Protein AF-H0A2Q5-F1 (afdb_monomer)

Nearest PDB structures (foldseek):
  3s61-assembly2_B  TM=6.249E-01  e=3.914E+00  Pseudomonas aeruginosa
  5uvr-assembly1_A  TM=4.263E-01  e=6.435E+00  Pseudomonas aeruginosa
  2vgr-assembly3_C  TM=3.854E-01  e=9.343E+00  Prochlorococcus phage P-SSM2

Radius of gyration: 18.01 Å; Cα contacts (8 Å, |Δi|>4): 219; chains: 1; bou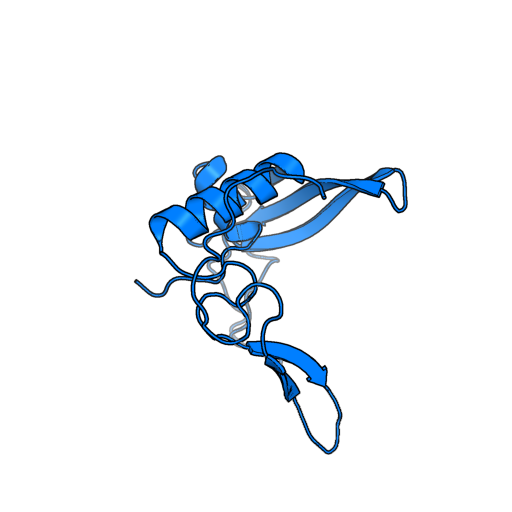nding box: 58×37×43 Å

Sequence (135 aa):
MSGGSPDYETHAREMYGLPDDWMVCIWEALGKPGKPQAIALTGAVVTEVFKSGPRKGEKNWKKRDRSTQMTVSIPKAAHQKWLLEWEQKTGLCHECNGKGEVFKSWDRETGTQMKPCRRCDGTGKAPTTTPGEPA

Structure (mmCIF, N/CA/C/O backbone):
data_AF-H0A2Q5-F1
#
_entry.id   AF-H0A2Q5-F1
#
loop_
_atom_site.group_PDB
_atom_site.id
_atom_site.type_symbol
_atom_site.label_atom_id
_atom_site.label_alt_id
_atom_site.label_comp_id
_atom_site.label_asym_id
_atom_site.label_entity_id
_atom_site.label_seq_id
_atom_site.pdbx_PDB_ins_code
_atom_site.Cartn_x
_atom_site.Cartn_y
_atom_site.Cartn_z
_atom_site.occupancy
_atom_site.B_iso_or_equiv
_atom_site.auth_seq_id
_atom_site.auth_comp_id
_atom_site.auth_asym_id
_atom_site.auth_atom_id
_atom_site.pdbx_PDB_model_num
ATOM 1 N N . MET A 1 1 ? -2.136 -17.822 4.799 1.00 33.47 1 MET A N 1
ATOM 2 C CA . MET A 1 1 ? -2.102 -16.626 3.935 1.00 33.47 1 MET A CA 1
ATOM 3 C C . MET A 1 1 ? -1.852 -15.431 4.830 1.00 33.47 1 MET A C 1
ATOM 5 O O . MET A 1 1 ? -2.737 -15.055 5.587 1.00 33.47 1 MET A O 1
ATOM 9 N N . SER A 1 2 ? -0.627 -14.915 4.837 1.00 31.80 2 SER A N 1
ATOM 10 C CA . SER A 1 2 ? -0.249 -13.721 5.597 1.00 31.80 2 SER A CA 1
ATOM 11 C C . SER A 1 2 ? -0.828 -12.506 4.870 1.00 31.80 2 SER A C 1
ATOM 13 O O . SER A 1 2 ? -0.142 -11.886 4.067 1.00 31.80 2 SER A O 1
ATOM 15 N N . GLY A 1 3 ? -2.131 -12.264 5.037 1.00 42.59 3 GLY A N 1
ATOM 16 C CA . GLY A 1 3 ? -2.847 -11.191 4.350 1.00 42.59 3 GLY A CA 1
ATOM 17 C C . GLY A 1 3 ? -2.286 -9.836 4.765 1.00 42.59 3 GLY A C 1
ATOM 18 O O . GLY A 1 3 ? -2.548 -9.371 5.875 1.00 42.59 3 GLY A O 1
ATOM 19 N N . GLY A 1 4 ? -1.474 -9.239 3.891 1.00 56.75 4 GLY A N 1
ATOM 20 C CA . GLY A 1 4 ? -1.036 -7.855 4.021 1.00 56.75 4 GLY A CA 1
ATOM 21 C C . GLY A 1 4 ? -2.240 -6.917 4.089 1.00 56.75 4 GLY A C 1
ATOM 22 O O . GLY A 1 4 ? -3.336 -7.261 3.648 1.00 56.75 4 GLY A O 1
ATOM 23 N N . SER A 1 5 ? -2.046 -5.743 4.688 1.00 65.19 5 SER A N 1
ATOM 24 C CA . SER A 1 5 ? -3.069 -4.694 4.690 1.00 65.19 5 SER A CA 1
ATOM 25 C C . SER A 1 5 ? -3.488 -4.379 3.251 1.00 65.19 5 SER A C 1
ATOM 27 O O . SER A 1 5 ? -2.603 -4.323 2.396 1.00 65.19 5 SER A O 1
ATOM 29 N N . PRO A 1 6 ? -4.781 -4.150 2.959 1.00 80.88 6 PRO A N 1
ATOM 30 C CA . PRO A 1 6 ? -5.206 -3.768 1.620 1.00 80.88 6 PRO A CA 1
ATOM 31 C C . PRO A 1 6 ? -4.714 -2.347 1.312 1.00 80.88 6 PRO A C 1
ATOM 33 O O . PRO A 1 6 ? -5.366 -1.354 1.625 1.00 80.88 6 PRO A O 1
ATOM 36 N N . ASP A 1 7 ? -3.515 -2.249 0.747 1.00 89.62 7 ASP A N 1
ATOM 37 C CA . ASP A 1 7 ? -2.839 -1.003 0.399 1.00 89.62 7 ASP A CA 1
ATOM 38 C C . ASP A 1 7 ? -2.711 -0.832 -1.123 1.00 89.62 7 ASP A C 1
ATOM 40 O O . ASP A 1 7 ? -3.096 -1.692 -1.920 1.00 89.62 7 ASP A O 1
ATOM 44 N N . TYR A 1 8 ? -2.202 0.323 -1.552 1.00 93.19 8 TYR A N 1
ATOM 45 C CA . TYR A 1 8 ? -2.015 0.600 -2.977 1.00 93.19 8 TYR A CA 1
ATOM 46 C C . TYR A 1 8 ? -0.974 -0.316 -3.632 1.00 93.19 8 TYR A C 1
ATOM 48 O O . TYR A 1 8 ? -1.068 -0.535 -4.835 1.00 93.19 8 TYR A O 1
ATOM 56 N N . GLU A 1 9 ? 0.001 -0.848 -2.886 1.00 94.06 9 GLU A N 1
ATOM 57 C CA . GLU A 1 9 ? 0.988 -1.780 -3.444 1.00 94.06 9 GLU A CA 1
ATOM 58 C C . GLU A 1 9 ? 0.334 -3.127 -3.771 1.00 94.06 9 GLU A C 1
ATOM 60 O O . GLU A 1 9 ? 0.514 -3.653 -4.867 1.00 94.06 9 GLU A O 1
ATOM 65 N N . THR A 1 10 ? -0.488 -3.649 -2.861 1.00 93.19 10 THR A N 1
ATOM 66 C CA . THR A 1 10 ? -1.278 -4.867 -3.074 1.00 93.19 10 THR A CA 1
ATOM 67 C C . THR A 1 10 ? -2.246 -4.676 -4.240 1.00 93.19 10 THR A C 1
ATOM 69 O O . THR A 1 10 ? -2.286 -5.499 -5.152 1.00 93.19 10 THR A O 1
ATOM 72 N N . HIS A 1 11 ? -2.953 -3.541 -4.282 1.00 95.19 11 HIS A N 1
ATOM 73 C CA . HIS A 1 11 ? -3.837 -3.213 -5.400 1.00 95.19 11 HIS A CA 1
ATOM 74 C C . HIS A 1 11 ? -3.078 -3.104 -6.733 1.00 95.19 11 HIS A C 1
ATOM 76 O O . HIS A 1 11 ? -3.574 -3.561 -7.760 1.00 95.19 11 HIS A O 1
ATOM 82 N N . ALA A 1 12 ? -1.866 -2.537 -6.733 1.00 95.00 12 ALA A N 1
ATOM 83 C CA . ALA A 1 12 ? -1.021 -2.467 -7.922 1.00 95.00 12 ALA A CA 1
ATOM 84 C C . ALA A 1 12 ? -0.611 -3.854 -8.415 1.00 95.00 12 ALA A C 1
ATOM 86 O O . ALA A 1 12 ? -0.715 -4.126 -9.612 1.00 95.00 12 ALA A O 1
ATOM 87 N N . ARG A 1 13 ? -0.176 -4.728 -7.500 1.00 94.88 13 ARG A N 1
ATOM 88 C CA . ARG A 1 13 ? 0.205 -6.104 -7.830 1.00 94.88 13 ARG A CA 1
ATOM 89 C C . ARG A 1 13 ? -0.955 -6.859 -8.470 1.00 94.88 13 ARG A C 1
ATOM 91 O O . ARG A 1 13 ? -0.777 -7.426 -9.544 1.00 94.88 13 ARG A O 1
ATOM 98 N N . GLU A 1 14 ? -2.146 -6.777 -7.883 1.00 94.31 14 GLU A N 1
ATOM 99 C CA . GLU A 1 14 ? -3.342 -7.429 -8.426 1.00 94.31 14 GLU A CA 1
ATOM 100 C C . GLU A 1 14 ? -3.792 -6.829 -9.768 1.00 94.31 14 GLU A C 1
ATOM 102 O O . GLU A 1 14 ? -4.028 -7.569 -10.721 1.00 94.31 14 GLU A O 1
ATOM 107 N N . MET A 1 15 ? -3.889 -5.498 -9.873 1.00 94.50 15 MET A N 1
ATOM 108 C CA . MET A 1 15 ? -4.405 -4.825 -11.074 1.00 94.50 15 MET A CA 1
ATOM 109 C C . MET A 1 15 ? -3.504 -5.022 -12.297 1.00 94.50 15 MET A C 1
ATOM 111 O O . MET A 1 15 ? -4.008 -5.161 -13.411 1.00 94.50 15 MET A O 1
ATOM 115 N N . TYR A 1 16 ? -2.185 -4.997 -12.102 1.00 95.06 16 TYR A N 1
ATOM 116 C CA . TYR A 1 16 ? -1.210 -5.032 -13.194 1.00 95.06 16 TYR A CA 1
ATOM 117 C C . TYR A 1 16 ? -0.512 -6.387 -13.350 1.00 95.06 16 TYR A C 1
ATOM 119 O O . TYR A 1 16 ? 0.347 -6.519 -14.219 1.00 95.06 16 TYR A O 1
ATOM 127 N N . GLY A 1 17 ? -0.868 -7.387 -12.535 1.00 94.44 17 GLY A N 1
ATOM 128 C CA . GLY A 1 17 ? -0.246 -8.713 -12.565 1.00 94.44 17 GLY A CA 1
ATOM 129 C C . GLY A 1 17 ? 1.245 -8.673 -12.227 1.00 94.44 17 GLY A C 1
ATOM 130 O O . GLY A 1 17 ? 2.045 -9.343 -12.880 1.00 94.44 17 GLY A O 1
ATOM 131 N N . LEU A 1 18 ? 1.634 -7.836 -11.260 1.00 93.62 18 LEU A N 1
ATOM 132 C CA . LEU A 1 18 ? 3.041 -7.673 -10.884 1.00 93.62 18 LEU A CA 1
ATOM 133 C C . LEU A 1 18 ? 3.504 -8.835 -9.996 1.00 93.62 18 LEU A C 1
ATOM 135 O O . LEU A 1 18 ? 2.680 -9.424 -9.294 1.00 93.62 18 LEU A O 1
ATOM 139 N N . PRO A 1 19 ? 4.814 -9.138 -9.968 1.00 93.00 19 PRO A N 1
ATOM 140 C CA . PRO A 1 19 ? 5.365 -10.133 -9.055 1.00 93.00 19 PRO A CA 1
ATOM 141 C C . PRO A 1 19 ? 5.018 -9.850 -7.587 1.00 93.00 19 PRO A C 1
ATOM 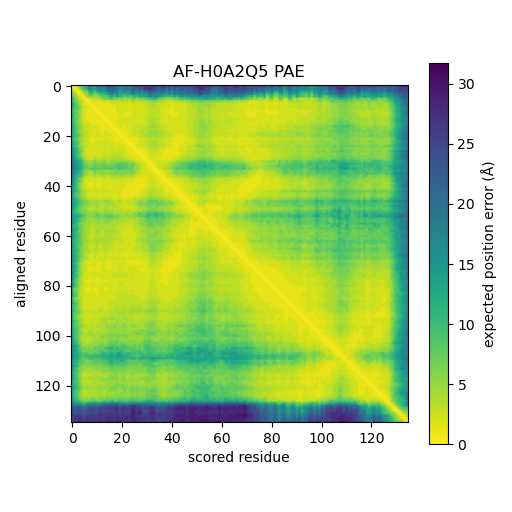143 O O . PRO A 1 19 ? 4.975 -8.695 -7.162 1.00 93.00 19 PRO A O 1
ATOM 146 N N . ASP A 1 20 ? 4.843 -10.905 -6.790 1.00 91.31 20 ASP A N 1
ATOM 147 C CA . ASP A 1 20 ? 4.520 -10.790 -5.359 1.00 91.31 20 ASP A CA 1
ATOM 148 C C . ASP A 1 20 ? 5.603 -10.066 -4.544 1.00 91.31 20 ASP A C 1
ATOM 150 O O . ASP A 1 20 ? 5.303 -9.461 -3.514 1.00 91.31 20 ASP A O 1
ATOM 154 N N . ASP A 1 21 ? 6.856 -10.123 -4.998 1.00 92.75 21 ASP A N 1
ATOM 155 C CA . ASP A 1 21 ? 8.016 -9.459 -4.403 1.00 92.75 21 ASP A CA 1
ATOM 156 C C . ASP A 1 21 ? 8.336 -8.098 -5.044 1.00 92.75 21 ASP A C 1
ATOM 158 O O . ASP A 1 21 ? 9.369 -7.487 -4.734 1.00 92.75 21 ASP A O 1
ATOM 162 N N . TRP A 1 22 ? 7.451 -7.601 -5.915 1.00 95.25 22 TRP A N 1
ATOM 163 C CA . TRP A 1 22 ? 7.504 -6.228 -6.392 1.00 95.25 22 TRP A CA 1
ATOM 164 C C . TRP A 1 22 ? 7.179 -5.281 -5.244 1.00 95.25 22 TRP A C 1
ATOM 166 O O . TRP A 1 22 ? 6.129 -5.380 -4.610 1.00 95.25 22 TRP A O 1
ATOM 176 N N . MET A 1 23 ? 8.087 -4.343 -4.996 1.00 94.31 23 MET A N 1
ATOM 177 C CA . MET A 1 23 ? 7.956 -3.371 -3.920 1.00 94.31 23 MET A CA 1
ATOM 178 C C . MET A 1 23 ? 7.913 -1.961 -4.495 1.00 94.31 23 MET A C 1
ATOM 180 O O . MET A 1 23 ? 8.643 -1.639 -5.441 1.00 94.31 23 MET A O 1
ATOM 184 N N . VAL A 1 24 ? 7.120 -1.089 -3.883 1.00 95.44 24 VAL A N 1
ATOM 185 C CA . VAL A 1 24 ? 7.122 0.339 -4.20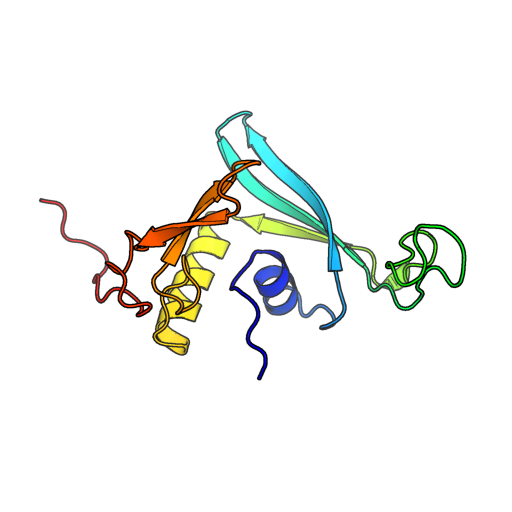6 1.00 95.44 24 VAL A CA 1
ATOM 186 C C . VAL A 1 24 ? 8.329 1.043 -3.576 1.00 95.44 24 VAL A C 1
ATOM 188 O O . VAL A 1 24 ? 8.732 0.760 -2.448 1.00 95.44 24 VAL A O 1
ATOM 191 N N . CYS A 1 25 ? 8.904 2.008 -4.291 1.00 93.81 25 CYS A N 1
ATOM 192 C CA . CYS A 1 25 ? 9.928 2.913 -3.758 1.00 93.81 25 CYS A CA 1
ATOM 193 C C . CYS A 1 25 ? 9.588 4.399 -3.909 1.00 93.81 25 CYS A C 1
ATOM 195 O O . CYS A 1 25 ? 10.168 5.212 -3.192 1.00 93.81 25 CYS A O 1
ATOM 197 N N . ILE A 1 26 ? 8.667 4.771 -4.804 1.00 94.94 26 ILE A N 1
ATOM 198 C CA . ILE A 1 26 ? 8.260 6.167 -5.010 1.00 94.94 26 ILE A CA 1
ATOM 199 C C . ILE A 1 26 ? 6.740 6.242 -5.111 1.00 94.94 26 ILE A C 1
ATOM 201 O O . ILE A 1 26 ? 6.123 5.446 -5.819 1.00 94.94 26 ILE A O 1
ATOM 205 N N . TRP A 1 27 ? 6.171 7.226 -4.419 1.00 95.19 27 TRP A N 1
ATOM 206 C CA . TRP A 1 27 ? 4.751 7.555 -4.435 1.00 95.19 27 TRP A CA 1
ATOM 207 C C . TRP A 1 27 ? 4.575 8.984 -4.927 1.00 95.19 27 TRP A C 1
ATOM 209 O O . TRP A 1 27 ? 5.102 9.918 -4.322 1.00 95.19 27 TRP A O 1
ATOM 219 N N . GLU A 1 28 ? 3.808 9.160 -5.995 1.00 95.75 28 GLU A N 1
ATOM 220 C CA . GLU A 1 28 ? 3.534 10.469 -6.579 1.00 95.75 28 GLU A CA 1
ATOM 221 C C . GLU A 1 28 ? 2.029 10.681 -6.693 1.00 95.75 28 GLU A C 1
ATOM 223 O O . GLU A 1 28 ? 1.305 9.906 -7.315 1.00 95.75 28 GLU A O 1
ATOM 228 N N . ALA A 1 29 ? 1.535 11.750 -6.076 1.00 94.94 29 ALA A N 1
ATOM 229 C CA . ALA A 1 29 ? 0.137 12.126 -6.184 1.00 94.94 29 ALA A CA 1
ATOM 230 C C . ALA A 1 29 ? -0.093 12.837 -7.526 1.00 94.94 29 ALA A C 1
ATOM 232 O O . ALA A 1 29 ? 0.478 13.896 -7.779 1.00 94.94 29 ALA A O 1
ATOM 233 N N . LEU A 1 30 ? -0.943 12.272 -8.381 1.00 94.00 30 LEU A N 1
ATOM 234 C CA . LEU A 1 30 ? -1.271 12.840 -9.685 1.00 94.00 30 LEU A CA 1
ATOM 235 C C . LEU A 1 30 ? -2.572 13.643 -9.615 1.00 94.00 30 LEU A C 1
ATOM 237 O O . LEU A 1 30 ? -3.581 13.187 -9.069 1.00 94.00 30 LEU A O 1
ATOM 241 N N . GLY A 1 31 ? -2.566 14.835 -10.207 1.00 92.88 31 GLY A N 1
ATOM 242 C CA . GLY A 1 31 ? -3.715 15.738 -10.258 1.00 92.88 31 GLY A CA 1
ATOM 243 C C . GLY A 1 31 ? -3.344 17.163 -9.864 1.00 92.88 31 GLY A C 1
ATOM 244 O O . GLY A 1 31 ? -2.185 17.566 -9.933 1.00 92.88 31 GLY A O 1
ATOM 245 N N . LYS A 1 32 ? -4.344 17.947 -9.454 1.00 90.44 32 LYS A N 1
ATOM 246 C CA . LYS A 1 32 ? -4.109 19.319 -8.988 1.00 90.44 32 LYS A CA 1
ATOM 247 C C . LYS A 1 32 ? -3.533 19.300 -7.566 1.00 90.44 32 LYS A C 1
ATOM 249 O O . LYS A 1 32 ? -3.947 18.450 -6.770 1.00 90.44 32 LYS A O 1
ATOM 254 N N . PRO A 1 33 ? -2.664 20.261 -7.202 1.00 88.94 33 PRO A N 1
ATOM 255 C CA . PRO A 1 33 ? -2.235 20.443 -5.819 1.00 88.94 33 PRO A CA 1
ATOM 256 C C . PRO A 1 33 ? -3.436 20.480 -4.862 1.00 88.94 33 PRO A C 1
ATOM 258 O O . PRO A 1 33 ? -4.429 21.161 -5.119 1.00 88.94 33 PRO A O 1
ATOM 261 N N . GLY A 1 34 ? -3.376 19.682 -3.794 1.00 88.69 34 GLY A N 1
ATOM 262 C CA . GLY A 1 34 ? -4.456 19.542 -2.808 1.00 88.69 34 GLY 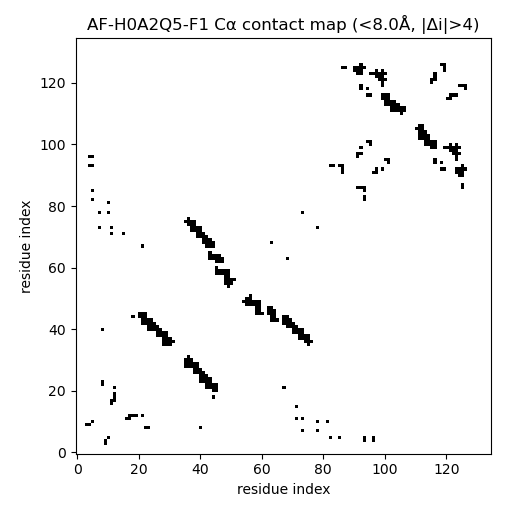A CA 1
ATOM 263 C C . GLY A 1 34 ? -5.673 18.716 -3.254 1.00 88.69 34 GLY A C 1
ATOM 264 O O . GLY A 1 34 ? -6.548 18.447 -2.434 1.00 88.69 34 GLY A O 1
ATOM 265 N N . LYS A 1 35 ? -5.752 18.283 -4.520 1.00 91.00 35 LYS A N 1
ATOM 266 C CA . LYS A 1 35 ? -6.846 17.447 -5.052 1.00 91.00 35 LYS A CA 1
ATOM 267 C C . LYS A 1 35 ? -6.300 16.334 -5.960 1.00 91.00 35 LYS A C 1
ATOM 269 O O . LYS A 1 35 ? -6.552 16.355 -7.170 1.00 91.00 35 LYS A O 1
ATOM 274 N N . PRO A 1 36 ? -5.549 15.368 -5.402 1.00 90.94 36 PRO A N 1
ATOM 275 C CA . PRO A 1 36 ? -5.035 14.255 -6.183 1.00 90.94 36 PRO A CA 1
ATOM 276 C C . PRO A 1 36 ? -6.174 13.338 -6.633 1.00 90.94 36 PRO A C 1
ATOM 278 O O . PRO A 1 36 ? -7.068 12.992 -5.855 1.00 90.94 36 PRO A O 1
ATOM 281 N N . GLN A 1 37 ? -6.138 12.961 -7.906 1.00 95.38 37 GLN A N 1
ATOM 282 C CA . GLN A 1 37 ? -7.124 12.091 -8.551 1.00 95.38 37 GLN A CA 1
ATOM 283 C C . GLN A 1 37 ? -6.595 10.665 -8.723 1.00 95.38 37 GLN A C 1
ATOM 285 O O . GLN A 1 37 ? -7.384 9.723 -8.784 1.00 95.38 37 GLN A O 1
ATOM 290 N N . ALA A 1 38 ? -5.275 10.499 -8.756 1.00 95.50 38 ALA A N 1
ATOM 291 C CA . ALA A 1 38 ? -4.608 9.210 -8.842 1.00 95.50 38 ALA A CA 1
ATOM 292 C C . ALA A 1 38 ? -3.306 9.222 -8.035 1.00 95.50 38 ALA A C 1
ATOM 294 O O . ALA A 1 38 ? -2.809 10.281 -7.642 1.00 95.50 38 ALA A O 1
ATOM 295 N N . ILE A 1 39 ? -2.759 8.036 -7.798 1.00 96.06 39 ILE A N 1
ATOM 296 C CA . ILE A 1 39 ? -1.418 7.845 -7.251 1.00 96.06 39 ILE A CA 1
ATOM 297 C C . ILE A 1 39 ? -0.606 7.069 -8.283 1.00 96.06 39 ILE A C 1
ATOM 299 O O . ILE A 1 39 ? -1.035 6.007 -8.729 1.00 96.06 39 ILE A O 1
ATOM 303 N N . ALA A 1 40 ? 0.548 7.600 -8.673 1.00 97.12 40 ALA A N 1
ATOM 304 C CA . ALA A 1 40 ? 1.574 6.850 -9.373 1.00 97.12 40 ALA A CA 1
ATOM 305 C C . ALA A 1 40 ? 2.501 6.173 -8.360 1.00 97.12 40 ALA A C 1
ATOM 307 O O . ALA A 1 40 ? 2.975 6.801 -7.413 1.00 97.12 40 ALA A O 1
ATOM 308 N N . LEU A 1 41 ? 2.750 4.887 -8.572 1.00 97.19 41 LEU A N 1
ATOM 309 C CA . LEU A 1 41 ? 3.667 4.075 -7.787 1.00 97.19 41 LEU A CA 1
ATOM 310 C C . LEU A 1 41 ? 4.797 3.641 -8.704 1.00 97.19 41 LEU A C 1
ATOM 312 O O . LEU A 1 41 ? 4.547 2.989 -9.716 1.00 97.19 41 LEU A O 1
ATOM 316 N N . THR A 1 42 ? 6.030 3.974 -8.341 1.00 97.00 42 THR A N 1
ATOM 317 C CA . THR A 1 42 ? 7.212 3.411 -8.999 1.00 97.00 42 THR A CA 1
ATOM 318 C C . THR A 1 42 ? 7.848 2.384 -8.087 1.00 97.00 42 THR A C 1
ATOM 320 O O . THR A 1 42 ? 8.103 2.655 -6.912 1.00 97.00 42 THR A O 1
ATOM 323 N N . GLY A 1 43 ? 8.143 1.216 -8.634 1.00 96.62 43 GLY A N 1
ATOM 324 C CA . GLY A 1 43 ? 8.690 0.096 -7.884 1.00 96.62 43 GLY A CA 1
ATOM 325 C C . GLY A 1 43 ? 9.409 -0.897 -8.778 1.00 96.62 43 GLY A C 1
ATOM 326 O O . GLY A 1 43 ? 9.498 -0.703 -9.992 1.00 96.62 43 GLY A O 1
ATOM 327 N N . ALA A 1 44 ? 9.981 -1.917 -8.150 1.00 97.06 44 ALA A N 1
ATOM 328 C CA . ALA A 1 44 ? 10.711 -3.000 -8.798 1.00 97.06 44 ALA A CA 1
ATOM 329 C C . ALA A 1 44 ? 10.855 -4.183 -7.832 1.00 97.06 44 ALA A C 1
ATOM 331 O O . ALA A 1 44 ? 10.683 -4.036 -6.619 1.00 97.06 44 ALA A O 1
ATOM 332 N N . VAL A 1 45 ? 11.275 -5.329 -8.359 1.00 96.50 45 VAL A N 1
ATOM 333 C CA . VAL A 1 45 ? 11.747 -6.457 -7.555 1.00 96.50 45 VAL A CA 1
ATOM 334 C C . VAL A 1 45 ? 13.166 -6.178 -7.051 1.00 96.50 45 VAL A C 1
ATOM 336 O O . VAL A 1 45 ? 14.061 -5.776 -7.805 1.00 96.50 45 VAL A O 1
ATOM 339 N N . VAL A 1 46 ? 13.393 -6.397 -5.752 1.00 94.81 46 VAL A N 1
ATOM 340 C CA . VAL A 1 46 ? 14.708 -6.233 -5.110 1.00 94.81 46 VAL A CA 1
ATOM 341 C C . VAL A 1 46 ? 15.113 -7.529 -4.416 1.00 94.81 46 VAL A C 1
ATOM 343 O O . VAL A 1 46 ? 14.686 -7.819 -3.293 1.00 94.81 46 VAL A O 1
ATOM 346 N N . THR A 1 47 ? 15.972 -8.301 -5.078 1.00 91.81 47 THR A N 1
ATOM 347 C CA . THR A 1 47 ? 16.453 -9.601 -4.587 1.00 91.81 47 THR A CA 1
ATOM 348 C C . THR A 1 47 ? 17.637 -9.463 -3.632 1.00 91.81 47 THR A C 1
ATOM 350 O O . THR A 1 47 ? 17.747 -10.210 -2.662 1.00 91.81 47 THR A O 1
ATOM 353 N N . GLU A 1 48 ? 18.506 -8.475 -3.854 1.00 94.19 48 GLU A N 1
ATOM 354 C CA . GLU A 1 48 ? 19.695 -8.266 -3.032 1.00 94.19 48 GLU A CA 1
ATOM 355 C C . GLU A 1 48 ? 19.439 -7.376 -1.805 1.00 94.19 48 GLU A C 1
ATOM 357 O O . GLU A 1 48 ? 18.718 -6.374 -1.845 1.00 94.19 48 GLU A O 1
ATOM 362 N N . VAL A 1 49 ? 20.124 -7.705 -0.710 1.00 96.12 49 VAL A N 1
ATOM 363 C CA . VAL A 1 49 ? 20.208 -6.893 0.511 1.00 96.12 49 VAL A CA 1
ATOM 364 C C . VAL A 1 49 ? 21.639 -6.412 0.734 1.00 96.12 49 VAL A C 1
ATOM 366 O O . VAL A 1 49 ? 22.598 -6.987 0.211 1.00 96.12 49 VAL A O 1
ATOM 369 N N . PHE A 1 50 ? 21.818 -5.361 1.529 1.00 94.50 50 PHE A N 1
ATOM 370 C CA . PHE A 1 50 ? 23.153 -4.974 1.982 1.00 94.50 50 PHE A CA 1
ATOM 371 C C . PHE A 1 50 ? 23.755 -6.092 2.844 1.00 94.50 50 PHE A C 1
ATOM 373 O O . PHE A 1 50 ? 23.174 -6.503 3.849 1.00 94.50 50 PHE A O 1
ATOM 380 N N . LYS A 1 51 ? 24.932 -6.593 2.455 1.00 95.12 51 LYS A N 1
ATOM 381 C CA . LYS A 1 51 ? 25.604 -7.715 3.139 1.00 95.12 51 LYS A CA 1
ATOM 382 C C . LYS A 1 51 ? 26.418 -7.276 4.365 1.00 95.12 51 L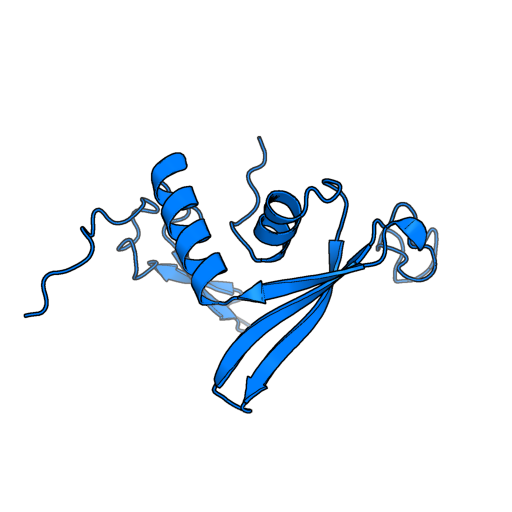YS A C 1
ATOM 384 O O . LYS A 1 51 ? 26.713 -8.094 5.236 1.00 95.12 51 LYS A O 1
ATOM 389 N N . SER A 1 52 ? 26.762 -5.993 4.452 1.00 95.19 52 SER A N 1
ATOM 390 C CA . SER A 1 52 ? 27.591 -5.404 5.508 1.00 95.19 52 SER A CA 1
ATOM 391 C C . SER A 1 52 ? 27.231 -3.932 5.757 1.00 95.19 52 SER A C 1
ATOM 393 O O . SER A 1 52 ? 26.479 -3.327 4.991 1.00 95.19 52 SER A O 1
ATOM 395 N N . GLY A 1 53 ? 27.776 -3.364 6.837 1.00 95.31 53 GLY A N 1
ATOM 396 C CA . GLY A 1 53 ? 27.564 -1.971 7.241 1.00 95.31 53 GLY A CA 1
ATOM 397 C C . GLY A 1 53 ? 26.289 -1.739 8.067 1.00 95.31 53 GLY A C 1
ATOM 398 O O . GLY A 1 53 ? 25.565 -2.690 8.361 1.00 95.31 53 GLY A O 1
ATOM 399 N N . PRO A 1 54 ? 25.993 -0.477 8.436 1.00 95.62 54 PRO A N 1
ATOM 400 C CA . PRO A 1 54 ? 24.863 -0.132 9.308 1.00 95.62 54 PRO A CA 1
ATOM 401 C C . PRO A 1 54 ? 23.488 -0.538 8.763 1.00 95.62 54 PRO A C 1
ATOM 403 O O . PRO A 1 54 ? 22.560 -0.735 9.532 1.00 95.62 54 PRO A O 1
ATOM 406 N N . ARG A 1 55 ? 23.372 -0.688 7.438 1.00 95.31 55 ARG A N 1
ATOM 407 C CA . ARG A 1 55 ? 22.135 -1.053 6.730 1.00 95.31 55 ARG A CA 1
ATOM 408 C C . ARG A 1 55 ? 22.035 -2.547 6.412 1.00 95.31 55 ARG A C 1
ATOM 410 O O . ARG A 1 55 ? 21.265 -2.945 5.541 1.00 95.31 55 ARG A O 1
ATOM 417 N N . LYS A 1 56 ? 22.882 -3.383 7.024 1.00 96.19 56 LYS A N 1
ATOM 418 C CA . LYS A 1 56 ? 22.936 -4.822 6.741 1.00 96.19 56 LYS A CA 1
ATOM 419 C C . LYS A 1 56 ? 21.548 -5.453 6.904 1.00 96.19 56 LYS A C 1
ATOM 421 O O . LYS A 1 56 ? 20.894 -5.264 7.920 1.00 96.19 56 LYS A O 1
ATOM 426 N N . GLY A 1 57 ? 21.136 -6.234 5.908 1.00 94.56 57 GLY A N 1
ATOM 427 C CA . GLY A 1 57 ? 19.819 -6.876 5.857 1.00 94.56 57 GLY A CA 1
ATOM 428 C C . GLY A 1 57 ? 18.724 -6.032 5.198 1.00 94.56 57 GLY A C 1
ATOM 429 O O . GLY A 1 57 ? 17.717 -6.592 4.775 1.00 94.56 57 GLY A O 1
ATOM 430 N N . GLU A 1 58 ? 18.920 -4.722 5.017 1.00 93.69 58 GLU A N 1
ATOM 431 C CA . GLU A 1 58 ? 17.978 -3.893 4.261 1.00 93.69 58 GLU A CA 1
ATOM 432 C C . GLU A 1 58 ? 18.075 -4.153 2.753 1.00 93.69 58 GLU A C 1
ATOM 434 O O . GLU A 1 58 ? 19.148 -4.445 2.213 1.00 93.69 58 GLU A O 1
ATOM 439 N N . LYS A 1 59 ? 16.951 -3.972 2.052 1.00 94.38 59 LYS A N 1
ATOM 440 C CA . LYS A 1 59 ? 16.862 -4.066 0.589 1.00 94.38 59 LYS A CA 1
ATOM 441 C C . LYS A 1 59 ? 17.814 -3.082 -0.095 1.00 94.38 59 LYS A C 1
ATOM 443 O O . LYS A 1 59 ? 17.820 -1.880 0.188 1.00 94.38 59 LYS A O 1
ATOM 448 N N . ASN A 1 60 ? 18.593 -3.583 -1.050 1.00 94.94 60 ASN A N 1
ATOM 449 C CA . ASN A 1 60 ? 19.535 -2.777 -1.815 1.00 94.94 60 ASN A CA 1
ATOM 450 C C . ASN A 1 60 ? 18.924 -2.330 -3.151 1.00 94.94 60 ASN A C 1
ATOM 452 O O . ASN A 1 60 ? 19.152 -2.930 -4.198 1.00 94.94 60 ASN A O 1
ATOM 456 N N . TRP A 1 61 ? 18.202 -1.210 -3.133 1.00 93.50 61 TRP A N 1
ATOM 457 C CA . TRP A 1 61 ? 17.544 -0.625 -4.313 1.00 93.50 61 TRP A CA 1
ATOM 458 C C . TRP A 1 61 ? 18.481 -0.247 -5.473 1.00 93.50 61 TRP A C 1
ATOM 460 O O . TRP A 1 61 ? 18.030 -0.077 -6.611 1.00 93.50 61 TRP A O 1
ATOM 470 N N . LYS A 1 62 ? 19.796 -0.138 -5.225 1.00 91.69 62 LYS A N 1
ATOM 471 C CA . LYS A 1 62 ? 20.796 0.043 -6.294 1.00 91.69 62 LYS A CA 1
ATOM 472 C C . LYS A 1 62 ? 20.980 -1.227 -7.135 1.00 91.69 62 LYS A C 1
ATOM 474 O O . LYS A 1 62 ? 21.432 -1.128 -8.272 1.00 91.69 62 LYS A O 1
ATOM 479 N N . LYS A 1 63 ? 20.633 -2.391 -6.578 1.00 93.69 63 LYS A N 1
ATOM 480 C CA . LYS A 1 63 ? 20.723 -3.734 -7.171 1.00 93.69 63 LYS A CA 1
ATOM 481 C C . LYS A 1 63 ? 19.348 -4.324 -7.513 1.00 93.69 63 LYS A C 1
ATOM 483 O O . LYS A 1 63 ? 19.213 -5.532 -7.644 1.00 93.69 63 LYS A O 1
ATOM 488 N N . ARG A 1 64 ? 18.324 -3.475 -7.644 1.00 95.19 64 ARG A N 1
ATOM 489 C CA . ARG A 1 64 ? 16.995 -3.894 -8.108 1.00 95.19 64 ARG A CA 1
ATOM 490 C C . ARG A 1 64 ? 17.056 -4.484 -9.517 1.00 95.19 64 ARG A C 1
ATOM 492 O O . ARG A 1 64 ? 17.893 -4.061 -10.323 1.00 95.19 64 ARG A O 1
ATOM 499 N N . ASP A 1 65 ? 16.118 -5.367 -9.828 1.00 94.62 65 ASP A N 1
ATOM 500 C CA . ASP A 1 65 ? 15.926 -5.841 -11.191 1.00 94.62 65 ASP A CA 1
ATOM 501 C C . ASP A 1 65 ? 15.279 -4.734 -12.035 1.00 94.62 65 ASP A C 1
ATOM 503 O O . ASP A 1 65 ? 14.106 -4.393 -11.873 1.00 94.62 65 ASP A O 1
ATOM 507 N N . ARG A 1 66 ? 16.064 -4.156 -12.950 1.00 93.00 66 ARG A N 1
ATOM 508 C CA . ARG A 1 66 ? 15.608 -3.068 -13.824 1.00 93.00 66 ARG A CA 1
ATOM 509 C C . ARG A 1 66 ? 14.550 -3.509 -14.832 1.00 93.00 66 ARG A C 1
ATOM 511 O O . ARG A 1 66 ? 13.805 -2.649 -15.283 1.00 93.00 66 ARG A O 1
ATOM 518 N N . SER A 1 67 ? 14.473 -4.795 -15.175 1.00 93.69 67 SER A N 1
ATOM 519 C CA . SER A 1 67 ? 13.447 -5.313 -16.091 1.00 93.69 67 SER A CA 1
ATOM 520 C C . SER A 1 67 ? 12.051 -5.308 -15.462 1.00 93.69 67 SER A C 1
ATOM 522 O O . SER A 1 67 ? 11.056 -5.160 -16.161 1.00 93.69 67 SER A O 1
ATOM 524 N N . THR A 1 68 ? 11.991 -5.378 -14.130 1.00 94.06 68 THR A N 1
ATOM 525 C CA . THR A 1 68 ? 10.749 -5.300 -13.341 1.00 94.06 68 THR A CA 1
ATOM 526 C C . THR A 1 68 ? 10.432 -3.883 -12.859 1.00 94.06 68 THR A C 1
ATOM 528 O O . THR A 1 68 ? 9.432 -3.664 -12.170 1.00 94.06 68 THR A O 1
ATOM 531 N N . GLN A 1 69 ? 11.297 -2.908 -13.170 1.00 95.25 69 GLN A N 1
ATOM 532 C CA . GLN A 1 69 ? 11.068 -1.532 -12.765 1.00 95.25 69 GLN A CA 1
ATOM 533 C C . GLN A 1 69 ? 9.952 -0.927 -13.608 1.00 95.25 69 GLN A C 1
ATOM 535 O O . GLN A 1 69 ? 10.073 -0.813 -14.826 1.00 95.25 69 GLN A O 1
ATOM 540 N N . MET A 1 70 ? 8.906 -0.453 -12.943 1.00 96.00 70 MET A N 1
ATOM 541 C CA . MET A 1 70 ? 7.783 0.175 -13.619 1.00 96.00 70 MET A CA 1
ATOM 542 C C . MET A 1 70 ? 7.103 1.222 -12.755 1.00 96.00 70 MET A C 1
ATOM 544 O O . MET A 1 70 ? 7.161 1.174 -11.524 1.00 96.00 70 MET A O 1
ATOM 548 N N . THR A 1 71 ? 6.439 2.146 -13.440 1.00 97.50 71 THR A N 1
ATOM 549 C CA . THR A 1 71 ? 5.548 3.132 -12.842 1.00 97.50 71 THR A CA 1
ATOM 550 C C . THR A 1 71 ? 4.126 2.800 -13.263 1.00 97.50 71 THR A C 1
ATOM 552 O O . THR A 1 71 ? 3.823 2.770 -14.455 1.00 97.50 71 THR A O 1
ATOM 555 N N . VAL A 1 72 ? 3.258 2.546 -12.290 1.00 96.81 72 VAL A N 1
ATOM 556 C CA . VAL A 1 72 ? 1.832 2.271 -12.505 1.00 96.81 72 VAL A CA 1
ATOM 557 C C . VAL A 1 72 ? 0.994 3.363 -11.861 1.00 96.81 72 VAL A C 1
ATOM 559 O O . VAL A 1 72 ? 1.416 3.956 -10.872 1.00 96.81 72 VAL A O 1
ATOM 562 N N . SER A 1 73 ? -0.183 3.652 -12.415 1.00 97.12 73 SER A N 1
ATOM 563 C CA . SER A 1 73 ? -1.053 4.718 -11.914 1.00 97.12 73 SER A CA 1
ATOM 564 C C . SER A 1 73 ? -2.413 4.178 -11.512 1.00 97.12 73 SER A C 1
ATOM 566 O O . SER A 1 73 ? -3.143 3.647 -12.339 1.00 97.12 73 SER A O 1
ATOM 568 N N . ILE A 1 74 ? -2.780 4.375 -10.250 1.00 97.19 74 ILE A N 1
ATOM 569 C CA . ILE A 1 74 ? -4.053 3.924 -9.703 1.00 97.19 74 ILE A CA 1
ATOM 570 C C . ILE A 1 74 ? -4.953 5.140 -9.464 1.00 97.19 74 ILE A C 1
ATOM 572 O O . ILE A 1 74 ? -4.656 5.962 -8.587 1.00 97.19 74 ILE A O 1
ATOM 576 N N . PRO A 1 75 ? -6.083 5.265 -10.186 1.00 96.81 75 PRO A N 1
ATOM 577 C CA . PRO A 1 75 ? -7.104 6.252 -9.866 1.00 96.81 75 PRO A CA 1
ATOM 578 C C . PRO A 1 75 ? -7.632 6.045 -8.446 1.00 96.81 75 PRO A C 1
ATOM 580 O O . PRO A 1 75 ? -7.953 4.924 -8.046 1.00 96.81 75 PRO A O 1
ATOM 583 N N . LYS A 1 76 ? -7.809 7.132 -7.690 1.00 93.31 76 LYS A N 1
ATOM 584 C CA . LYS A 1 76 ? -8.310 7.068 -6.309 1.00 93.31 76 LYS A CA 1
ATOM 585 C C . LYS A 1 76 ? -9.669 6.364 -6.236 1.00 93.31 76 LYS A C 1
ATOM 587 O O . LYS A 1 76 ? -9.887 5.552 -5.345 1.00 93.31 76 LYS A O 1
ATOM 592 N N . ALA A 1 77 ? -10.554 6.630 -7.198 1.00 94.62 77 ALA A N 1
ATOM 593 C CA . ALA A 1 77 ? -11.862 5.979 -7.286 1.00 94.62 77 ALA A CA 1
ATOM 594 C C . ALA A 1 77 ? -11.756 4.461 -7.519 1.00 94.62 77 ALA A C 1
ATOM 596 O O . ALA A 1 77 ? -12.498 3.700 -6.904 1.00 94.62 77 ALA A O 1
ATOM 597 N N . ALA A 1 78 ? -10.804 4.018 -8.349 1.00 95.38 78 ALA A N 1
ATOM 598 C CA . ALA A 1 78 ? -10.565 2.596 -8.585 1.00 95.38 78 ALA A CA 1
ATOM 599 C C . ALA A 1 78 ? -10.065 1.904 -7.311 1.00 95.38 78 ALA A C 1
ATOM 601 O O . ALA A 1 78 ? -10.568 0.845 -6.956 1.00 95.38 78 ALA A O 1
ATOM 602 N N . HIS A 1 79 ? -9.143 2.536 -6.575 1.00 95.31 79 HIS A N 1
ATOM 603 C CA . HIS A 1 79 ? -8.682 1.989 -5.300 1.00 95.31 79 HIS A CA 1
ATOM 604 C C . HIS A 1 79 ? -9.798 1.902 -4.259 1.00 95.31 79 HIS A C 1
ATOM 606 O O . HIS A 1 79 ? -9.915 0.887 -3.589 1.00 95.31 79 HIS A O 1
ATOM 612 N N . GLN A 1 80 ? -10.663 2.913 -4.154 1.00 93.06 80 GLN A N 1
ATOM 613 C CA . GLN A 1 80 ? -11.816 2.845 -3.251 1.00 93.06 80 GLN A CA 1
ATOM 614 C C . GLN A 1 80 ? -12.764 1.696 -3.613 1.00 93.06 80 GLN A C 1
ATOM 616 O O . GLN A 1 80 ? -13.203 0.972 -2.727 1.00 93.06 80 GLN A O 1
ATOM 621 N N . LYS A 1 81 ? -13.038 1.484 -4.905 1.00 94.81 81 LYS A N 1
ATOM 622 C CA . LYS A 1 81 ? -13.849 0.349 -5.369 1.00 94.81 81 LYS A CA 1
ATOM 623 C C . LYS A 1 81 ? -13.210 -0.992 -4.998 1.00 94.81 81 LYS A C 1
ATOM 625 O O . LYS A 1 81 ? -13.891 -1.843 -4.439 1.00 94.81 81 LYS A O 1
ATOM 630 N N . TRP A 1 82 ? -11.908 -1.135 -5.235 1.00 95.44 82 TRP A N 1
ATOM 631 C CA . TRP A 1 82 ? -11.154 -2.335 -4.869 1.00 95.44 82 TRP A CA 1
ATOM 632 C C . TRP A 1 82 ? -11.166 -2.603 -3.358 1.00 95.44 82 TRP A C 1
ATOM 634 O O . TRP A 1 82 ? -11.370 -3.739 -2.944 1.00 95.44 82 TRP A O 1
ATOM 644 N N . LEU A 1 83 ? -11.034 -1.567 -2.519 1.00 93.75 83 LEU A N 1
ATOM 645 C CA . LEU A 1 83 ? -11.133 -1.714 -1.062 1.00 93.75 83 LEU A CA 1
ATOM 646 C C . LEU A 1 83 ? -12.500 -2.267 -0.645 1.00 93.75 83 LEU A C 1
ATOM 648 O O . LEU A 1 83 ? -12.563 -3.168 0.185 1.00 93.75 83 LEU A O 1
ATOM 652 N N . LEU A 1 84 ? -13.589 -1.774 -1.240 1.00 92.38 84 LEU A N 1
ATOM 653 C CA . LEU A 1 84 ? -14.939 -2.272 -0.956 1.00 92.38 84 LEU A CA 1
ATOM 654 C C . LEU A 1 84 ? -15.121 -3.728 -1.412 1.00 92.38 84 LEU A C 1
ATOM 656 O O . LEU A 1 84 ? -15.715 -4.527 -0.693 1.00 92.38 84 LEU A O 1
ATOM 660 N N . GLU A 1 85 ? -14.589 -4.094 -2.578 1.00 92.06 85 GLU A N 1
ATOM 661 C CA . GLU A 1 85 ? -14.600 -5.482 -3.066 1.00 92.06 85 GLU A CA 1
ATOM 662 C C . GLU A 1 85 ? -13.784 -6.406 -2.147 1.00 92.06 85 GLU A C 1
ATOM 664 O O . GLU A 1 85 ? -14.207 -7.522 -1.836 1.00 92.06 85 GLU 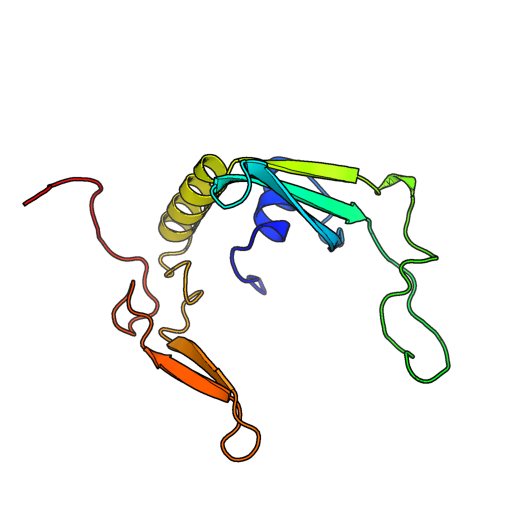A O 1
ATOM 669 N N . TRP A 1 86 ? -12.646 -5.926 -1.643 1.00 92.56 86 TRP A N 1
ATOM 670 C CA . TRP A 1 86 ? -11.836 -6.634 -0.657 1.00 92.56 86 TRP A CA 1
ATOM 671 C C . TRP A 1 86 ? -12.585 -6.830 0.669 1.00 92.56 86 TRP A C 1
ATOM 673 O O . TRP A 1 86 ? -12.556 -7.931 1.227 1.00 92.56 86 TRP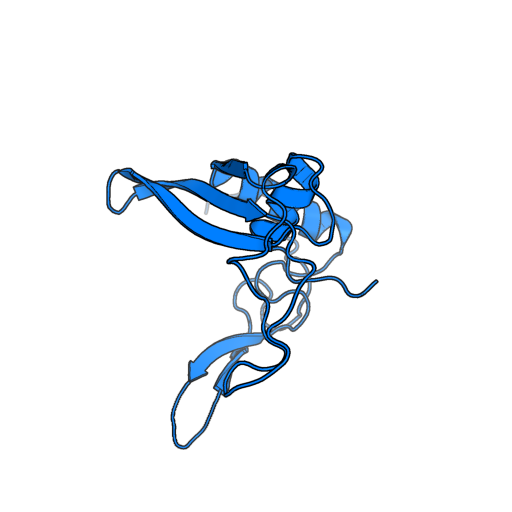 A O 1
ATOM 683 N N . GLU A 1 87 ? -13.304 -5.812 1.158 1.00 93.19 87 GLU A N 1
ATOM 684 C CA . GLU A 1 87 ? -14.142 -5.928 2.363 1.00 93.19 87 GLU A CA 1
ATOM 685 C C . GLU A 1 87 ? -15.233 -6.984 2.175 1.00 93.19 87 GLU A C 1
ATOM 687 O O . GLU A 1 87 ? -15.442 -7.815 3.055 1.00 93.19 87 GLU A O 1
ATOM 692 N N . GLN A 1 88 ? -15.893 -7.001 1.013 1.00 92.00 88 GLN A N 1
ATOM 693 C CA . GLN A 1 88 ? -16.912 -8.005 0.694 1.00 92.00 88 GLN A CA 1
ATOM 694 C C . GLN A 1 88 ? -16.328 -9.422 0.652 1.00 92.00 88 GLN A C 1
ATOM 696 O O . GLN A 1 88 ? -16.939 -10.359 1.162 1.00 92.00 88 GLN A O 1
ATOM 701 N N . LYS A 1 89 ? -15.133 -9.583 0.074 1.00 91.06 89 LYS A N 1
ATOM 702 C CA . LYS A 1 89 ? -14.456 -10.880 -0.045 1.00 91.06 89 LYS A CA 1
ATOM 703 C C . LYS A 1 89 ? -13.973 -11.420 1.301 1.00 91.06 89 LYS A C 1
ATOM 705 O O . LYS A 1 89 ? -14.007 -12.628 1.522 1.00 91.06 89 LYS A O 1
ATOM 710 N N . THR A 1 90 ? -13.465 -10.550 2.169 1.00 91.50 90 THR A N 1
ATOM 711 C CA . THR A 1 90 ? -12.809 -10.954 3.424 1.00 91.50 90 THR A CA 1
ATOM 712 C C . THR A 1 90 ? -13.720 -10.864 4.645 1.00 91.50 90 THR A C 1
ATOM 714 O O . THR A 1 90 ? -13.452 -11.513 5.654 1.00 91.50 90 THR A O 1
ATOM 717 N N . GLY A 1 91 ? -14.778 -10.054 4.580 1.00 92.25 91 GLY A N 1
ATOM 718 C CA . GLY A 1 91 ? -15.605 -9.691 5.730 1.00 92.25 91 GLY A CA 1
ATOM 719 C C . GLY A 1 91 ? -14.897 -8.781 6.743 1.00 92.25 91 GLY A C 1
ATOM 720 O O . GLY A 1 91 ? -15.446 -8.513 7.815 1.00 92.25 91 GLY A O 1
ATOM 721 N N . LEU A 1 92 ? -13.685 -8.307 6.439 1.00 93.81 92 LEU A N 1
ATOM 722 C CA . LEU A 1 92 ? -12.875 -7.468 7.320 1.00 93.81 92 LEU A CA 1
ATOM 723 C C . LEU A 1 92 ? -13.004 -5.995 6.932 1.00 93.81 92 LEU A C 1
ATOM 725 O O . LEU A 1 92 ? -13.193 -5.664 5.768 1.00 93.81 92 LEU A O 1
ATOM 729 N N . CYS A 1 93 ? -12.873 -5.101 7.909 1.00 93.44 93 CYS A N 1
ATOM 730 C CA . CYS A 1 93 ? -12.798 -3.662 7.666 1.00 93.44 93 CYS A CA 1
ATOM 731 C C . CYS A 1 93 ? -11.464 -3.323 6.996 1.00 93.44 93 CYS A C 1
ATOM 733 O O . CYS A 1 93 ? -10.409 -3.636 7.556 1.00 93.44 93 CYS A O 1
ATOM 735 N N . HIS A 1 94 ? -11.491 -2.647 5.845 1.00 92.75 94 HIS A N 1
ATOM 736 C CA . HIS A 1 94 ? -10.265 -2.309 5.113 1.00 92.75 94 HIS A CA 1
ATOM 737 C C . HIS A 1 94 ? -9.420 -1.244 5.823 1.00 92.75 94 HIS A C 1
ATOM 739 O O . HIS A 1 94 ? -8.210 -1.194 5.634 1.00 92.75 94 HIS A O 1
ATOM 745 N N . GLU A 1 95 ? -10.030 -0.400 6.661 1.00 91.25 95 GLU A N 1
ATOM 746 C CA . GLU A 1 95 ? -9.327 0.695 7.342 1.00 91.25 95 GLU A CA 1
ATOM 747 C C . GLU A 1 95 ? -8.441 0.197 8.494 1.00 91.25 95 GLU A C 1
ATOM 749 O O . GLU A 1 95 ? -7.337 0.700 8.693 1.00 91.25 95 GLU A O 1
ATOM 754 N N . CYS A 1 96 ? -8.903 -0.801 9.254 1.00 92.25 96 CYS A N 1
ATOM 755 C CA . CYS A 1 96 ? -8.137 -1.401 10.354 1.00 92.25 96 CYS A CA 1
ATOM 756 C C . CYS A 1 96 ? -7.608 -2.803 10.033 1.00 92.25 96 CYS A C 1
ATOM 758 O O . CYS A 1 96 ? -6.983 -3.431 10.890 1.00 92.25 96 CYS A O 1
ATOM 760 N N . ASN A 1 97 ? -7.873 -3.305 8.825 1.00 90.50 97 ASN A N 1
ATOM 761 C CA . ASN A 1 97 ? -7.514 -4.644 8.370 1.00 90.50 97 ASN A CA 1
ATOM 762 C C . ASN A 1 97 ? -7.916 -5.739 9.378 1.00 90.50 97 ASN A C 1
ATOM 764 O O . ASN A 1 97 ? -7.095 -6.556 9.794 1.00 90.50 97 ASN A O 1
ATOM 768 N N . GLY A 1 98 ? -9.156 -5.698 9.870 1.00 92.38 98 GLY A N 1
ATOM 769 C CA . GLY A 1 98 ? -9.644 -6.691 10.833 1.00 92.38 98 GLY A CA 1
ATOM 770 C C . GLY A 1 98 ? -9.290 -6.444 12.302 1.00 92.38 98 GLY A C 1
ATOM 771 O O . GLY A 1 98 ? -9.849 -7.108 13.168 1.00 92.38 98 GLY A O 1
ATOM 772 N N . LYS A 1 99 ? -8.398 -5.497 12.621 1.00 92.44 99 LYS A N 1
ATOM 773 C CA . LYS A 1 99 ? -7.883 -5.323 13.995 1.00 92.44 99 LYS A CA 1
ATOM 774 C C . LYS A 1 99 ? -8.841 -4.613 14.946 1.00 92.44 99 LYS A C 1
ATOM 776 O O . LYS A 1 99 ? -8.660 -4.679 16.152 1.00 92.44 99 LYS A O 1
ATOM 781 N N . GLY A 1 100 ? -9.807 -3.867 14.415 1.00 93.62 100 GLY A N 1
ATOM 782 C CA . GLY A 1 100 ? -10.705 -3.033 15.220 1.00 93.62 100 GLY A CA 1
ATOM 783 C C . GLY A 1 100 ? -10.069 -1.739 15.741 1.00 93.62 100 GLY A C 1
ATOM 784 O O . GLY A 1 100 ? -10.776 -0.846 16.188 1.00 93.62 100 GLY A O 1
ATOM 785 N N . GLU A 1 101 ? -8.762 -1.550 15.602 1.00 94.56 101 GLU A N 1
ATOM 786 C CA . GLU A 1 101 ? -8.056 -0.354 16.061 1.00 94.56 101 GLU A CA 1
ATOM 787 C C . GLU A 1 101 ? -7.204 0.272 14.954 1.00 94.56 101 GLU A C 1
ATOM 789 O O . GLU A 1 101 ? -6.725 -0.403 14.043 1.00 94.56 101 GLU A O 1
ATOM 794 N N . VAL A 1 102 ? -7.032 1.590 15.025 1.00 93.81 102 VAL A N 1
ATOM 795 C CA . VAL A 1 102 ? -6.204 2.379 14.110 1.00 93.81 102 VAL A CA 1
ATOM 796 C C . VAL A 1 102 ? -5.231 3.237 14.904 1.00 93.81 102 VAL A C 1
ATOM 798 O O . VAL A 1 102 ? -5.488 3.602 16.054 1.00 93.81 102 VAL A O 1
ATOM 801 N N . PHE A 1 103 ? -4.115 3.590 14.274 1.00 93.19 103 PHE A N 1
ATOM 802 C CA . PHE A 1 103 ? -3.145 4.505 14.858 1.00 93.19 103 PHE A CA 1
ATOM 803 C C . PHE A 1 103 ? -3.812 5.840 15.220 1.00 93.19 103 PHE A C 1
ATOM 805 O O . PHE A 1 103 ? -4.505 6.458 14.404 1.00 93.19 103 PHE A O 1
ATOM 812 N N . LYS A 1 104 ? -3.620 6.285 16.462 1.00 93.62 104 LYS A N 1
ATOM 813 C CA . LYS A 1 104 ? -4.068 7.601 16.926 1.00 93.62 104 LYS A CA 1
ATOM 814 C C . LYS A 1 104 ? -2.915 8.589 16.891 1.00 93.62 104 LYS A C 1
ATOM 816 O O . LYS A 1 104 ? -3.046 9.657 16.299 1.00 93.62 104 LYS A O 1
ATOM 821 N N . SER A 1 105 ? -1.827 8.238 17.559 1.00 94.19 105 SER A N 1
ATOM 822 C CA . SER A 1 105 ? -0.665 9.094 17.749 1.00 94.19 105 SER A CA 1
ATOM 823 C C . SER A 1 105 ? 0.519 8.260 18.212 1.00 94.19 105 SER A C 1
ATOM 825 O O . SER A 1 105 ? 0.362 7.142 18.700 1.00 94.19 105 SER A O 1
ATOM 827 N N . TRP A 1 106 ? 1.707 8.829 18.082 1.00 96.50 106 TRP A N 1
ATOM 828 C CA . TRP A 1 106 ? 2.912 8.303 18.696 1.00 96.50 106 TRP A CA 1
ATOM 829 C C . TRP A 1 106 ? 3.522 9.407 19.539 1.00 96.50 106 TRP A C 1
ATOM 831 O O . TRP A 1 106 ? 3.590 10.555 19.098 1.00 96.50 106 TRP A O 1
ATOM 841 N N . ASP A 1 107 ? 3.944 9.049 20.737 1.00 94.69 107 ASP A N 1
ATOM 842 C CA . ASP A 1 107 ? 4.658 9.930 21.641 1.00 94.69 107 ASP A CA 1
ATOM 843 C C . ASP A 1 107 ? 5.896 9.204 22.185 1.00 94.69 107 ASP A C 1
ATOM 845 O O . ASP A 1 107 ? 5.929 7.974 22.267 1.00 94.69 107 ASP A O 1
ATOM 849 N N . ARG A 1 108 ? 6.938 9.966 22.530 1.00 94.62 108 ARG A N 1
ATOM 850 C CA . ARG A 1 108 ? 8.219 9.398 22.961 1.00 94.62 108 ARG A CA 1
ATOM 851 C C . ARG A 1 108 ? 8.106 8.670 24.301 1.00 94.62 108 ARG A C 1
ATOM 853 O O . ARG A 1 108 ? 8.821 7.692 24.501 1.00 94.62 108 ARG A O 1
ATOM 860 N N . GLU A 1 109 ? 7.268 9.159 25.211 1.00 95.12 109 GLU A N 1
ATOM 861 C CA . GLU A 1 109 ? 7.139 8.619 26.568 1.00 95.12 109 GLU A CA 1
ATOM 862 C C . GLU A 1 109 ? 6.157 7.450 26.604 1.00 95.12 109 GLU A C 1
ATOM 864 O O . GLU A 1 109 ? 6.443 6.400 27.175 1.00 95.12 109 GLU A O 1
ATOM 869 N N . THR A 1 110 ? 5.004 7.631 25.963 1.00 90.88 110 THR A N 1
ATOM 870 C CA . THR A 1 110 ? 3.883 6.680 26.010 1.00 90.88 110 THR A CA 1
ATOM 871 C C . THR A 1 110 ? 3.872 5.683 24.850 1.00 90.88 110 THR A C 1
ATOM 873 O O . THR A 1 110 ? 3.143 4.693 24.893 1.00 90.88 110 THR A O 1
ATOM 876 N N . GLY A 1 111 ? 4.698 5.904 23.827 1.00 93.38 111 GLY A N 1
ATOM 877 C CA . GLY A 1 111 ? 4.806 5.041 22.658 1.00 93.38 111 GLY A CA 1
ATOM 878 C C . GLY A 1 111 ? 3.629 5.177 21.690 1.00 93.38 111 GLY A C 1
ATOM 879 O O . GLY A 1 111 ? 3.013 6.235 21.543 1.00 93.38 111 GLY A O 1
ATOM 880 N N . THR A 1 112 ? 3.340 4.091 20.972 1.00 94.44 112 THR A N 1
ATOM 881 C CA . THR A 1 112 ? 2.248 4.036 19.993 1.00 94.44 112 THR A CA 1
ATOM 882 C C . THR A 1 112 ? 0.903 3.971 20.702 1.00 94.44 112 THR A C 1
ATOM 884 O O . THR A 1 112 ? 0.593 2.987 21.368 1.00 94.44 112 THR A O 1
ATOM 887 N N . GLN A 1 113 ? 0.069 4.984 20.494 1.00 94.81 113 GLN A N 1
ATOM 888 C CA . GLN A 1 113 ? -1.307 4.994 20.967 1.00 94.81 113 GLN A CA 1
ATOM 889 C C . GLN A 1 113 ? -2.254 4.596 19.835 1.00 94.81 113 GLN A C 1
ATOM 891 O O . GLN A 1 113 ? -2.251 5.188 18.749 1.00 94.81 113 GLN A O 1
ATOM 896 N N . MET A 1 114 ? -3.107 3.619 20.119 1.00 95.50 114 MET A N 1
ATOM 897 C CA . MET A 1 114 ? -4.165 3.159 19.225 1.00 95.50 114 MET A CA 1
ATOM 898 C C . MET A 1 114 ? -5.516 3.732 19.667 1.00 95.50 114 MET A C 1
ATOM 900 O O . MET A 1 114 ? -5.706 4.129 20.819 1.00 95.50 114 MET A O 1
ATOM 904 N N . LYS A 1 115 ? -6.469 3.817 18.743 1.00 94.75 115 LYS A N 1
ATOM 905 C CA . LYS A 1 115 ? -7.871 4.144 19.032 1.00 94.75 115 LYS A CA 1
ATOM 906 C C . LYS A 1 115 ? -8.790 3.163 18.310 1.00 94.75 115 LYS A C 1
ATOM 908 O O . LYS A 1 115 ? -8.393 2.650 17.263 1.00 94.75 115 LYS A O 1
ATOM 913 N N . PRO A 1 116 ? -10.030 2.966 18.785 1.00 96.25 116 PRO A N 1
ATOM 914 C CA . PRO A 1 116 ? -11.020 2.204 18.038 1.00 96.25 116 PRO A CA 1
ATOM 915 C C . PRO A 1 116 ? -11.192 2.758 16.619 1.00 96.25 116 PRO A C 1
ATOM 917 O O . PRO A 1 116 ? -11.247 3.975 16.401 1.00 96.25 116 PRO A O 1
ATOM 920 N N . CYS A 1 117 ? -11.248 1.857 15.645 1.00 95.00 117 CYS A N 1
ATOM 921 C CA . CYS A 1 117 ? -11.515 2.181 14.254 1.00 95.00 117 CYS A CA 1
ATOM 922 C C . CYS A 1 117 ? -12.946 2.702 14.131 1.00 95.00 117 CYS A C 1
ATOM 924 O O . CYS A 1 117 ? -13.891 1.976 14.427 1.00 95.00 117 CYS A O 1
ATOM 926 N N . ARG A 1 118 ? -13.101 3.946 13.666 1.00 92.88 118 ARG A N 1
ATOM 927 C CA . ARG A 1 118 ? -14.414 4.599 13.548 1.00 92.88 118 ARG A CA 1
ATOM 928 C C . ARG A 1 118 ? -15.298 3.989 12.467 1.00 92.88 118 ARG A C 1
ATOM 930 O O . ARG A 1 118 ? -16.507 4.048 12.586 1.00 92.88 118 ARG A O 1
ATOM 937 N N . ARG A 1 119 ? -14.712 3.419 11.413 1.00 91.06 119 ARG A N 1
ATOM 938 C CA . ARG A 1 119 ? -15.479 2.806 10.322 1.00 91.06 119 ARG A CA 1
ATOM 939 C C . ARG A 1 119 ? -16.237 1.558 10.765 1.00 91.06 119 ARG A C 1
ATOM 941 O O . ARG A 1 119 ? -17.336 1.330 10.285 1.00 91.06 119 ARG A O 1
ATOM 948 N N . CYS A 1 120 ? -15.644 0.759 11.650 1.00 93.19 120 CYS A N 1
ATOM 949 C CA . CYS A 1 120 ? -16.214 -0.510 12.110 1.00 93.19 120 CYS A CA 1
ATOM 950 C C . CYS A 1 120 ? -16.554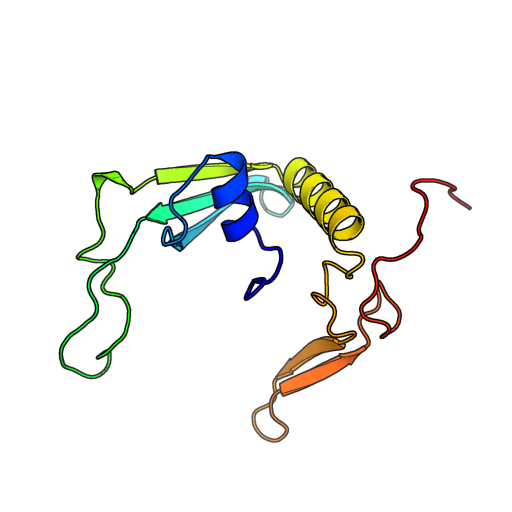 -0.515 13.606 1.00 93.19 120 CYS A C 1
ATOM 952 O O . CYS A 1 120 ? -16.751 -1.591 14.167 1.00 93.19 120 CYS A O 1
ATOM 954 N N . ASP A 1 121 ? -16.536 0.648 14.260 1.00 93.19 121 ASP A N 1
ATOM 955 C CA . ASP A 1 121 ? -16.776 0.819 15.698 1.00 93.19 121 ASP A CA 1
ATOM 956 C C . ASP A 1 121 ? -16.006 -0.170 16.586 1.00 93.19 121 ASP A C 1
ATOM 958 O O . ASP A 1 121 ? -16.528 -0.737 17.542 1.00 93.19 121 ASP A O 1
ATOM 962 N N . GLY A 1 122 ? -14.739 -0.424 16.255 1.00 93.44 122 GLY A N 1
ATOM 963 C CA . GLY A 1 122 ? -13.908 -1.349 17.030 1.00 93.44 122 GLY A CA 1
ATOM 964 C C . GLY A 1 122 ? -14.069 -2.834 16.693 1.00 93.44 122 GLY A C 1
ATOM 965 O O . GLY A 1 122 ? -13.299 -3.647 17.191 1.00 93.44 122 GLY A O 1
ATOM 966 N N . THR A 1 123 ? -15.022 -3.217 15.840 1.00 94.31 123 THR A N 1
ATOM 967 C CA . THR A 1 123 ? -15.341 -4.638 15.598 1.00 94.31 123 THR A CA 1
ATOM 968 C C . THR A 1 123 ? -14.345 -5.358 14.691 1.00 94.31 123 THR A C 1
ATOM 970 O O . THR A 1 123 ? -14.296 -6.586 14.686 1.00 94.31 123 THR A O 1
ATOM 973 N N . GLY A 1 124 ? -13.602 -4.613 13.869 1.00 92.69 124 GLY A N 1
ATOM 974 C CA . GLY A 1 124 ? -12.735 -5.172 12.830 1.00 92.69 124 GLY A CA 1
ATOM 975 C C . GLY A 1 124 ? -13.482 -5.707 11.603 1.00 92.69 124 GLY A C 1
ATOM 976 O O . GLY A 1 124 ? -12.848 -6.058 10.612 1.00 92.69 124 GLY A O 1
ATOM 977 N N . LYS A 1 125 ? -14.816 -5.742 11.612 1.00 93.81 125 LYS A N 1
ATOM 978 C CA . LYS A 1 125 ? -15.620 -6.291 10.513 1.00 93.81 125 LYS A CA 1
ATOM 979 C C . LYS A 1 125 ? -15.952 -5.229 9.475 1.00 93.81 125 LYS A C 1
ATOM 981 O O . LYS A 1 125 ? -16.081 -4.052 9.810 1.00 93.81 125 LYS A O 1
ATOM 986 N N . ALA A 1 126 ? -16.098 -5.657 8.224 1.00 90.69 126 ALA A N 1
ATOM 987 C CA . ALA A 1 126 ? -16.604 -4.801 7.160 1.00 90.69 126 ALA A CA 1
ATOM 988 C C . ALA A 1 126 ? -17.959 -4.201 7.590 1.00 90.69 126 ALA A C 1
ATOM 990 O O . ALA A 1 126 ? -18.830 -4.955 8.042 1.00 90.69 126 ALA A O 1
ATOM 991 N N . PRO A 1 127 ? -18.158 -2.875 7.490 1.00 85.69 127 PRO A N 1
ATOM 992 C CA . PRO A 1 127 ? -19.440 -2.271 7.826 1.00 85.69 127 PRO A CA 1
ATOM 993 C C . PRO A 1 127 ? -20.526 -2.809 6.895 1.00 85.69 127 PRO A C 1
ATOM 995 O O . PRO A 1 127 ? -20.317 -2.911 5.688 1.00 85.69 127 PRO A O 1
ATOM 998 N N . THR A 1 128 ? -21.716 -3.082 7.425 1.00 72.75 128 THR A N 1
ATOM 999 C CA . THR A 1 128 ? -22.884 -3.500 6.629 1.00 72.75 128 THR A CA 1
ATOM 1000 C C . THR A 1 128 ? -23.509 -2.354 5.830 1.00 72.75 128 THR A C 1
ATOM 1002 O O . THR A 1 128 ? -24.652 -2.468 5.400 1.00 72.75 128 THR A O 1
ATOM 1005 N N . THR A 1 129 ? -22.815 -1.224 5.661 1.00 58.41 129 THR A N 1
ATOM 1006 C CA . THR A 1 129 ? -23.383 -0.028 5.040 1.00 58.41 129 THR A CA 1
ATOM 1007 C C . THR A 1 129 ? -23.674 -0.284 3.562 1.00 58.41 129 THR A C 1
ATOM 1009 O O . THR A 1 129 ? -22.796 -0.189 2.705 1.00 58.41 129 THR A O 1
ATOM 1012 N N . THR A 1 130 ? -24.940 -0.587 3.278 1.00 44.97 130 THR A N 1
ATOM 1013 C CA . THR A 1 130 ? -25.568 -0.472 1.963 1.00 44.97 130 THR A CA 1
ATOM 1014 C C . THR A 1 130 ? -25.239 0.907 1.377 1.00 44.97 130 THR A C 1
ATOM 1016 O O . THR A 1 130 ? -25.446 1.914 2.059 1.00 44.97 130 THR A O 1
ATOM 1019 N N . PRO A 1 131 ? -24.709 1.006 0.145 1.00 45.38 131 PRO A N 1
ATOM 1020 C CA . PRO A 1 131 ? -24.432 2.299 -0.461 1.00 45.38 131 PRO A CA 1
ATOM 1021 C C . PRO A 1 131 ? -25.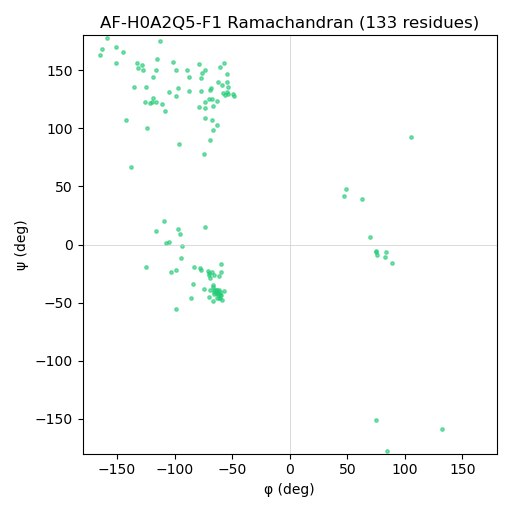746 3.038 -0.754 1.00 45.38 131 PRO A C 1
ATOM 1023 O O . PRO A 1 131 ? -26.446 2.693 -1.699 1.00 45.38 131 PRO A O 1
ATOM 1026 N N . GLY A 1 132 ? -26.044 4.076 0.029 1.00 46.97 132 GLY A N 1
ATOM 1027 C CA . GLY A 1 132 ? -26.976 5.139 -0.348 1.00 46.97 132 GLY A CA 1
ATOM 1028 C C . GLY A 1 132 ? -28.343 5.108 0.330 1.00 46.97 132 GLY A C 1
ATOM 1029 O O . GLY A 1 132 ? -29.296 4.586 -0.225 1.00 46.97 132 GLY A O 1
ATOM 1030 N N . GLU A 1 133 ? -28.460 5.824 1.445 1.00 29.47 133 GLU A N 1
ATOM 1031 C CA . GLU A 1 133 ? -29.649 6.638 1.704 1.00 29.47 133 GLU A CA 1
ATOM 1032 C C . GLU A 1 133 ? -29.164 7.932 2.381 1.00 29.47 133 GLU A C 1
ATOM 1034 O O . GLU A 1 133 ? -28.641 7.873 3.497 1.00 29.47 133 GLU A O 1
ATOM 1039 N N . PRO A 1 134 ? -29.163 9.086 1.688 1.00 44.56 134 PRO A N 1
ATOM 1040 C CA . PRO A 1 134 ? -28.917 10.361 2.347 1.00 44.56 134 PRO A CA 1
ATOM 1041 C C . PRO A 1 134 ? -30.116 10.691 3.247 1.00 44.56 134 PRO A C 1
ATOM 1043 O O . PRO A 1 134 ? -31.258 10.565 2.810 1.00 44.56 134 PRO A O 1
ATOM 1046 N N . ALA A 1 135 ? -29.838 11.100 4.486 1.00 38.41 135 ALA A N 1
ATOM 1047 C CA . ALA A 1 135 ? -30.822 11.742 5.357 1.00 38.41 135 ALA A CA 1
ATOM 1048 C C . ALA A 1 135 ? -31.200 13.138 4.838 1.00 38.41 135 ALA A C 1
ATOM 1050 O O . ALA A 1 135 ? -30.327 13.785 4.207 1.00 38.41 135 ALA A O 1
#

pLDDT: mean 89.33, std 14.53, range [29.47, 97.5]

Secondary structure (DSSP, 8-state):
-------HHHHHHHHHT--TTEEEEEEEEEEETTEEEEEEEEEEE---B--SSTTTTSB-GGG--GGG-EEEEEEHHHHHHHHHHHHHHH-B-TTTTTSSEEEEEEETTTEEEEEE-TTTTTS-BPP---S----

Mean predicted aligned error: 6.55 Å

Foldseek 3Di:
DPDDQLDVVVVCCVVVVADPQKDFDDWDFDDDVVDGQKIKTWTFHFPDFQCDDPRHPHTDPVRTDPVRTDIDIGGPVNSVVVQLVVLVVPQFRSQCQLQQWDFDDADPPPGTDIDGDPCCRSRRGHDPDDPDDDD

Solvent-accessible surface area (backbone atoms only — not comparable to full-atom values): 7973 Å² total; per-residue (Å²): 131,90,77,68,68,83,43,72,65,56,49,47,27,67,77,69,71,47,60,92,67,49,41,75,78,44,82,43,76,37,66,51,90,99,50,63,52,27,40,35,39,29,29,27,32,53,85,41,50,32,90,59,70,99,56,46,72,40,76,30,74,92,58,36,43,69,92,56,49,49,76,49,75,46,44,49,67,57,53,53,51,51,45,54,53,49,17,69,76,68,49,24,18,58,89,35,59,43,66,10,38,33,86,68,51,74,44,93,89,81,38,80,39,69,38,68,22,79,80,35,74,39,67,10,33,38,62,89,75,71,90,79,79,87,130